Protein 9SA1 (pdb70)

Nearest PDB structures (foldseek):
  2yho-assembly3_E  TM=9.445E-01  e=7.934E-13  Homo sapiens
  2yho-assembly1_A  TM=9.712E-01  e=4.020E-12  Homo sapiens
  3eb5-assembly1_A-2  TM=9.457E-01  e=4.779E-08  Homo sapiens
  6hpr-assembly1_A  TM=9.440E-01  e=1.702E-07  Homo sapiens
  4ic3-assembly1_B  TM=9.409E-01  e=1.413E-06  Homo sapiens

Radius of gyration: 15.87 Å; Cα contacts (8 Å, |Δi|>4): 298; chains: 2; bounding box: 28×49×40 Å

Sequence (156 aa):
SQQTRVLQQEKLRKKLKKEEAMLCMVCCEEEINSSTTFCPCGHTVCCESSCAAQLQQSSCPVCRRSSRVEEHVQHHVVYLPTHTSLLNLTVISQQTRVLQEEKLRKKLKEAMLCMVCCEEEEINSTTFCPCGHTVCCESCAAQLQSSCPVCRRSSRVEHHVQHVYLPTHTSLLNLTVI

Solvent-accessible surface area: 8984 Å² total; per-residue (Å²): 93,115,89,31,146,64,5,78,62,30,4,103,105,0,46,92,32,1,42,1,98,84,52,84,106,103,44,4,40,1,0,2,2,91,26,0,32,1,22,0,6,94,86,20,1,72,151,54,156,50,1,40,78,57,191,44,169,22,96,85,56,17,73,2,118,6,23,1,111,37,122,39,11,108,54,95,61,212,107,133,92,12,157,54,3,58,89,43,0,132,102,0,57,107,26,0,33,0,96,82,50,69,144,78,35,4,28,0,0,0,13,74,31,0,30,0,22,0,2,72,75,19,0,81,150,55,158,44,1,45,71,54,195,43,188,28,136,108,39,13,56,0,111,11,30,2,87,103,11,23,112,73,2,103,118,55

Structure (mmCIF, N/CA/C/O backbone):
data_9SA1
#
_entry.id   9SA1
#
_cell.length_a   43.534
_cell.length_b   51.958
_cell.length_c   55.328
_cell.angle_alpha   90.000
_cell.angle_beta   90.000
_cell.angle_gamma   90.000
#
_symmetry.space_group_name_H-M   'P 21 21 21'
#
loop_
_entity.id
_entity.type
_entity.pdbx_description
1 polymer 'E3 ubiquitin-protein ligase MYLIP'
2 non-polymer 'ZINC ION'
3 water water
#
loop_
_atom_site.group_PDB
_atom_site.id
_atom_site.type_symbol
_atom_site.label_atom_id
_atom_site.label_alt_id
_atom_site.label_comp_id
_atom_site.label_asym_id
_atom_site.label_entity_id
_atom_site.label_seq_id
_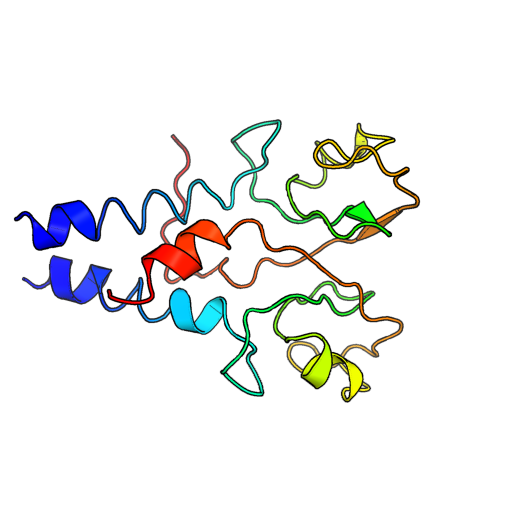atom_site.pdbx_PDB_ins_code
_atom_site.Cartn_x
_atom_site.Cartn_y
_atom_site.Cartn_z
_atom_site.occupancy
_atom_site.B_iso_or_equiv
_atom_site.auth_seq_id
_atom_site.auth_comp_id
_atom_site.auth_asym_id
_atom_site.auth_atom_id
_atom_site.pdbx_PDB_model_num
ATOM 1 N N . SER A 1 1 ? -11.501 -44.376 -14.158 1.000 39.978 368 SER A N 1
ATOM 2 C CA . SER A 1 1 ? -12.798 -44.394 -13.430 1.000 34.954 368 SER A CA 1
ATOM 3 C C . SER A 1 1 ? -13.175 -42.975 -13.051 1.000 31.917 368 SER A C 1
ATOM 4 O O . SER A 1 1 ? -12.317 -42.097 -13.014 1.000 29.988 368 SER A O 1
ATOM 7 N N . GLN A 1 2 ? -14.463 -42.782 -12.727 1.000 25.908 369 GLN A N 1
ATOM 8 C CA . GLN A 1 2 ? -14.960 -41.504 -12.285 1.000 23.824 369 GLN A CA 1
ATOM 9 C C . GLN A 1 2 ? -14.211 -41.121 -11.021 1.000 23.069 369 GLN A C 1
ATOM 10 O O . GLN A 1 2 ? -13.851 -39.974 -10.871 1.000 21.305 369 GLN A O 1
ATOM 16 N N . GLN A 1 3 ? -13.960 -42.102 -10.138 1.000 26.514 370 GLN A N 1
ATOM 17 C CA . GLN A 1 3 ? -13.352 -41.826 -8.846 1.000 25.077 370 GLN A CA 1
ATOM 18 C C . GLN A 1 3 ? -11.948 -41.282 -9.058 1.000 23.508 370 GLN A C 1
ATOM 19 O O . GLN A 1 3 ? -11.603 -40.272 -8.465 1.000 22.203 370 GLN A O 1
ATOM 25 N N . THR A 1 4 ? -11.176 -41.917 -9.944 1.000 21.382 371 THR A N 1
ATOM 26 C CA . THR A 1 4 ? -9.819 -41.487 -10.197 1.000 21.716 371 THR A CA 1
ATOM 27 C C . THR A 1 4 ? -9.843 -40.124 -10.869 1.000 17.728 371 THR A C 1
ATOM 28 O O . THR A 1 4 ? -9.038 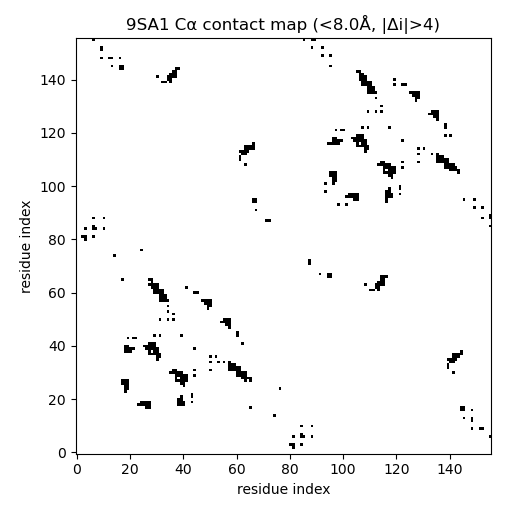-39.295 -10.516 1.000 19.142 371 THR A O 1
ATOM 32 N N . ARG A 1 5 ? -10.752 -39.899 -11.833 1.000 16.715 372 ARG A N 1
ATOM 33 C CA . ARG A 1 5 ? -10.791 -38.615 -12.530 1.000 14.183 372 ARG A CA 1
ATOM 34 C C . ARG A 1 5 ? -11.040 -37.483 -11.568 1.000 14.881 372 ARG A C 1
ATOM 35 O O . ARG A 1 5 ? -10.388 -36.447 -11.678 1.000 14.781 372 ARG A O 1
ATOM 43 N N . VAL A 1 6 ? -12.041 -37.641 -10.699 1.000 14.641 373 VAL A N 1
ATOM 44 C CA . VAL A 1 6 ? -12.395 -36.591 -9.767 1.000 14.939 373 VAL A CA 1
ATOM 45 C C . VAL A 1 6 ? -11.242 -36.320 -8.793 1.000 15.676 373 VAL A C 1
ATOM 46 O O . VAL A 1 6 ? -10.911 -35.169 -8.537 1.000 15.705 373 VAL A O 1
ATOM 50 N N . LEU A 1 7 ? -10.633 -37.387 -8.254 1.000 15.762 374 LEU A N 1
ATOM 51 C CA . LEU A 1 7 ? -9.475 -37.219 -7.373 1.000 16.944 374 LEU A CA 1
ATOM 52 C C . LEU A 1 7 ? -8.302 -36.534 -8.093 1.000 16.455 374 LEU A C 1
ATOM 53 O O . LEU A 1 7 ? -7.656 -35.640 -7.539 1.000 16.460 374 LEU A O 1
ATOM 58 N N . GLN A 1 8 ? -8.046 -36.923 -9.342 1.000 16.099 375 GLN A N 1
ATOM 59 C CA A GLN A 1 8 ? -6.959 -36.339 -10.115 0.450 17.826 375 GLN A CA 1
ATOM 60 C CA B GLN A 1 8 ? -6.967 -36.329 -10.100 0.550 17.252 375 GLN A CA 1
ATOM 61 C C . GLN A 1 8 ? -7.227 -34.843 -10.323 1.000 16.528 375 GLN A C 1
ATOM 62 O O . GLN A 1 8 ? -6.322 -34.030 -10.215 1.000 17.552 375 GLN A O 1
ATOM 73 N N . GLU A 1 9 ? -8.496 -34.486 -10.591 1.000 15.147 376 GLU A N 1
ATOM 74 C CA . GLU A 1 9 ? -8.880 -33.095 -10.749 1.000 16.736 376 GLU A CA 1
ATOM 75 C C . GLU A 1 9 ? -8.677 -32.319 -9.470 1.000 15.841 376 GLU A C 1
ATOM 76 O O . GLU A 1 9 ? -8.215 -31.196 -9.514 1.000 16.399 376 GLU A O 1
ATOM 82 N N . LYS A 1 10 ? -9.065 -32.884 -8.329 1.000 15.049 377 LYS A N 1
ATOM 83 C CA . LYS A 1 10 ? -8.899 -32.163 -7.069 1.000 15.683 377 LYS A CA 1
ATOM 84 C C . LYS A 1 10 ? -7.415 -31.890 -6.842 1.000 15.278 377 LYS A C 1
ATOM 85 O O . LYS A 1 10 ? -7.038 -30.800 -6.419 1.000 15.647 377 LYS A O 1
ATOM 91 N N . LEU A 1 11 ? -6.555 -32.881 -7.123 1.000 15.349 378 LEU A N 1
ATOM 92 C CA . LEU A 1 11 ? -5.116 -32.706 -6.888 1.000 16.262 378 LEU A CA 1
ATOM 93 C C . LEU A 1 11 ? -4.562 -31.644 -7.864 1.000 15.833 378 LEU A C 1
ATOM 94 O O . LEU A 1 11 ? -3.777 -30.765 -7.476 1.000 16.757 378 LEU A O 1
ATOM 99 N N . ARG A 1 12 ? -4.982 -31.725 -9.146 1.000 16.131 379 ARG A N 1
ATOM 100 C CA . ARG A 1 12 ? -4.559 -30.751 -10.146 1.000 17.871 379 ARG A CA 1
ATOM 101 C C . ARG A 1 12 ? -4.910 -29.328 -9.705 1.000 16.623 379 ARG A C 1
ATOM 102 O O . ARG A 1 12 ? -4.119 -28.399 -9.840 1.000 18.673 379 ARG A O 1
ATOM 110 N N . LYS A 1 13 ? -6.131 -29.150 -9.198 1.000 15.554 380 LYS A N 1
ATOM 111 C CA A LYS A 1 13 ? -6.613 -27.833 -8.830 0.590 16.212 380 LYS A CA 1
ATOM 112 C CA B LYS A 1 13 ? -6.602 -27.829 -8.833 0.410 16.210 380 LYS A CA 1
ATOM 113 C C . LYS A 1 13 ? -5.849 -27.314 -7.609 1.000 14.468 380 LYS A C 1
ATOM 114 O O . LYS A 1 13 ? -5.561 -26.122 -7.536 1.000 15.068 380 LYS A O 1
ATOM 125 N N . LEU A 1 14 ? -5.524 -28.210 -6.666 1.000 13.681 381 LEU A N 1
ATOM 126 C CA . LEU A 1 14 ? -4.770 -27.789 -5.491 1.000 13.220 381 LEU A CA 1
ATOM 127 C C . LEU A 1 14 ? -3.381 -27.289 -5.913 1.000 13.846 381 LEU A C 1
ATOM 128 O O . LEU A 1 14 ? -2.916 -26.241 -5.468 1.000 13.191 381 LEU A O 1
ATOM 133 N N . LYS A 1 15 ? -2.722 -28.050 -6.767 1.000 14.620 382 LYS A N 1
ATOM 134 C CA A LYS A 1 15 ? -1.405 -27.689 -7.259 0.550 14.762 382 LYS A CA 1
ATOM 135 C CA B LYS A 1 15 ? -1.407 -27.697 -7.274 0.450 15.170 382 LYS A CA 1
ATOM 136 C C . LYS A 1 15 ? -1.452 -26.342 -7.992 1.000 14.649 382 LYS A C 1
ATOM 137 O O . LYS A 1 15 ? -0.611 -25.491 -7.772 1.000 15.481 382 LYS A O 1
ATOM 148 N N . GLU A 1 16 ? -2.479 -26.122 -8.828 1.000 14.344 383 GLU A N 1
ATOM 149 C CA A GLU A 1 16 ? -2.595 -24.866 -9.563 0.550 15.418 383 GLU A CA 1
ATOM 150 C CA B GLU A 1 16 ? -2.611 -24.873 -9.568 0.450 15.226 383 GLU A CA 1
ATOM 151 C C . GLU A 1 16 ? -2.809 -23.703 -8.605 1.000 14.383 383 GLU A C 1
ATOM 152 O O . GLU A 1 16 ? -2.311 -22.621 -8.859 1.000 15.202 383 GLU A O 1
ATOM 163 N N . ALA A 1 17 ? -3.573 -23.931 -7.527 1.000 13.067 384 ALA A N 1
ATOM 164 C CA . ALA A 1 17 ? -3.859 -22.899 -6.543 1.000 13.265 384 ALA A CA 1
ATOM 165 C C . ALA A 1 17 ? -2.612 -22.463 -5.767 1.000 12.441 384 ALA A C 1
ATOM 166 O O . ALA A 1 17 ? -2.595 -21.361 -5.211 1.000 13.736 384 ALA A O 1
ATOM 168 N N . MET A 1 18 ? -1.547 -23.274 -5.813 1.000 12.451 385 MET A N 1
ATOM 169 C CA . MET A 1 18 ? -0.290 -22.946 -5.164 1.000 12.444 385 MET A CA 1
ATOM 170 C C . MET A 1 18 ? 0.613 -22.089 -6.053 1.000 13.041 385 MET A C 1
ATOM 171 O O . MET A 1 18 ? 1.646 -21.640 -5.576 1.000 12.878 385 MET A O 1
ATOM 176 N N . LEU A 1 19 ? 0.212 -21.825 -7.305 1.000 12.936 386 LEU A N 1
ATOM 177 C CA . LEU A 1 19 ? 1.011 -21.031 -8.213 1.000 12.683 386 LEU A CA 1
ATOM 178 C C . LEU A 1 19 ? 0.656 -19.547 -8.172 1.000 12.475 386 LEU A C 1
ATOM 179 O O . LEU A 1 19 ? -0.506 -19.164 -8.053 1.000 13.302 386 LEU A O 1
ATOM 184 N N . CYS A 1 20 ? 1.717 -18.730 -8.324 1.000 11.936 387 CYS A N 1
ATOM 185 C CA . CYS A 1 20 ? 1.597 -17.281 -8.339 1.000 12.130 387 CYS A CA 1
ATOM 186 C C . CYS A 1 20 ? 0.472 -16.845 -9.277 1.000 12.451 387 CYS A C 1
ATOM 187 O O . CYS A 1 20 ? 0.425 -17.254 -10.435 1.000 13.075 387 CYS A O 1
ATOM 190 N N . MET A 1 21 ? -0.354 -15.921 -8.820 1.000 12.878 388 MET A N 1
ATOM 191 C CA . MET A 1 21 ? -1.474 -15.436 -9.626 1.000 13.167 388 MET A CA 1
ATOM 192 C C . MET A 1 21 ? -1.028 -14.508 -10.747 1.000 14.765 388 MET A C 1
ATOM 193 O O . MET A 1 21 ? -1.812 -14.277 -11.678 1.000 17.355 388 MET A O 1
ATOM 198 N N . VAL A 1 22 ? 0.222 -14.048 -10.714 1.000 13.649 389 VAL A N 1
ATOM 199 C CA . VAL A 1 22 ? 0.712 -13.167 -11.763 1.000 14.712 389 VAL A CA 1
ATOM 200 C C . VAL A 1 22 ? 1.455 -13.988 -12.831 1.000 16.431 389 VAL A C 1
ATOM 201 O O . VAL A 1 22 ? 1.080 -13.991 -14.019 1.000 18.221 389 VAL A O 1
ATOM 205 N N . CYS A 1 23 ? 2.551 -14.663 -12.452 1.000 15.078 390 CYS A N 1
ATOM 206 C CA . CYS A 1 23 ? 3.339 -15.369 -13.443 1.000 15.597 390 CYS A CA 1
ATOM 207 C C . CYS A 1 23 ? 2.820 -16.756 -13.743 1.000 15.857 390 CYS A C 1
ATOM 208 O O . CYS A 1 23 ? 3.220 -17.323 -14.761 1.000 18.181 390 CYS A O 1
ATOM 211 N N . CYS A 1 24 ? 1.972 -17.330 -12.869 1.000 15.989 391 CYS A N 1
ATOM 212 C CA . CYS A 1 24 ? 1.373 -18.635 -13.117 1.000 17.523 391 CYS A CA 1
ATOM 213 C C . CYS A 1 24 ? 2.432 -19.728 -13.280 1.000 17.565 391 CYS A C 1
ATOM 214 O O . CYS A 1 24 ? 2.152 -20.771 -13.902 1.000 20.458 391 CYS A O 1
ATOM 217 N N . GLU A 1 25 ? 3.635 -19.520 -12.705 1.000 17.671 392 GLU A N 1
ATOM 218 C CA . GLU A 1 25 ? 4.748 -20.406 -12.933 1.000 18.715 392 GLU A CA 1
ATOM 219 C C . GLU A 1 25 ? 5.454 -20.792 -11.647 1.000 17.363 392 GLU A C 1
ATOM 220 O O . GLU A 1 25 ? 5.669 -21.955 -11.378 1.000 22.405 392 GLU A O 1
ATOM 226 N N . GLU A 1 26 ? 5.780 -19.804 -10.825 1.000 14.410 393 GLU A N 1
ATOM 227 C CA . GLU A 1 26 ? 6.493 -20.038 -9.573 1.000 14.718 393 GLU A CA 1
ATOM 228 C C . GLU A 1 26 ? 5.492 -20.250 -8.441 1.000 12.907 393 GLU A C 1
ATOM 229 O O . GLU A 1 26 ? 4.388 -19.716 -8.477 1.000 13.946 393 GLU A O 1
ATOM 235 N N . GLU A 1 27 ? 5.881 -21.058 -7.459 1.000 13.031 394 GLU A N 1
ATOM 236 C CA . GLU A 1 27 ? 5.056 -21.289 -6.297 1.000 11.959 394 GLU A CA 1
ATOM 237 C C . GLU A 1 27 ? 4.908 -19.986 -5.505 1.000 11.496 394 GLU A C 1
ATOM 238 O O . GLU A 1 27 ? 5.868 -19.267 -5.265 1.000 12.323 394 GLU A O 1
ATOM 244 N N . ILE A 1 28 ? 3.717 -19.787 -4.944 1.000 11.014 395 ILE A N 1
ATOM 245 C CA . ILE A 1 28 ? 3.482 -18.726 -3.981 1.000 9.891 395 ILE A CA 1
ATOM 246 C C . ILE A 1 28 ? 4.367 -18.933 -2.773 1.000 10.080 395 ILE A C 1
ATOM 247 O O . ILE A 1 28 ? 4.384 -20.014 -2.210 1.000 10.841 395 ILE A O 1
ATOM 252 N N . ASN A 1 29 ? 5.074 -17.865 -2.353 1.000 9.749 396 ASN A N 1
ATOM 253 C CA . ASN A 1 29 ? 5.961 -17.948 -1.203 1.000 8.893 396 ASN A CA 1
ATOM 254 C C . ASN A 1 29 ? 6.091 -16.608 -0.516 1.000 8.854 396 ASN A C 1
ATOM 255 O O . ASN A 1 29 ? 7.089 -16.370 0.160 1.000 9.570 396 ASN A O 1
ATOM 260 N N . SER A 1 30 ? 5.081 -15.760 -0.625 1.000 8.846 397 SER A N 1
ATOM 261 C CA A SER A 1 30 ? 5.141 -14.383 -0.143 0.770 8.998 397 SER A CA 1
ATOM 262 C CA B SER A 1 30 ? 5.148 -14.454 -0.022 0.230 9.151 397 SER A CA 1
ATOM 263 C C . SER A 1 30 ? 3.750 -13.994 0.345 1.000 8.591 397 SER A C 1
ATOM 264 O O . SER A 1 30 ? 2.774 -14.299 -0.342 1.000 9.806 397 SER A O 1
ATOM 269 N N . THR A 1 31 ? 3.703 -13.251 1.442 1.000 8.509 398 THR A N 1
ATOM 270 C CA A THR A 1 31 ? 2.484 -12.677 1.987 0.560 9.012 398 THR A CA 1
ATOM 271 C CA B THR A 1 31 ? 2.448 -12.665 1.896 0.440 9.112 398 THR A CA 1
ATOM 272 C C . THR A 1 31 ? 2.626 -11.152 1.961 1.000 9.156 398 THR A C 1
ATOM 273 O O . THR A 1 31 ? 3.647 -10.630 2.421 1.000 9.804 398 THR A O 1
ATOM 280 N N . PHE A 1 32 ? 1.603 -10.448 1.475 1.000 8.614 399 PHE A N 1
ATOM 281 C CA . PHE A 1 32 ? 1.556 -9.013 1.575 1.000 8.796 399 PHE A CA 1
ATOM 282 C C . PHE A 1 32 ? 1.148 -8.640 2.984 1.000 9.004 399 PHE A C 1
ATOM 283 O O . PHE A 1 32 ? 0.143 -9.147 3.480 1.000 9.972 399 PHE A O 1
ATOM 291 N N . CYS A 1 33 ? 1.907 -7.729 3.592 1.000 9.562 400 CYS A N 1
ATOM 292 C CA . CYS A 1 33 ? 1.626 -7.282 4.924 1.000 9.693 400 CYS A CA 1
ATOM 293 C C . CYS A 1 33 ? 1.295 -5.802 4.925 1.000 10.046 400 CYS A C 1
ATOM 294 O O . CYS A 1 33 ? 1.994 -5.028 4.267 1.000 10.746 400 CYS A O 1
ATOM 297 N N . PRO A 1 34 ? 0.229 -5.327 5.600 1.000 10.285 401 PRO A N 1
ATO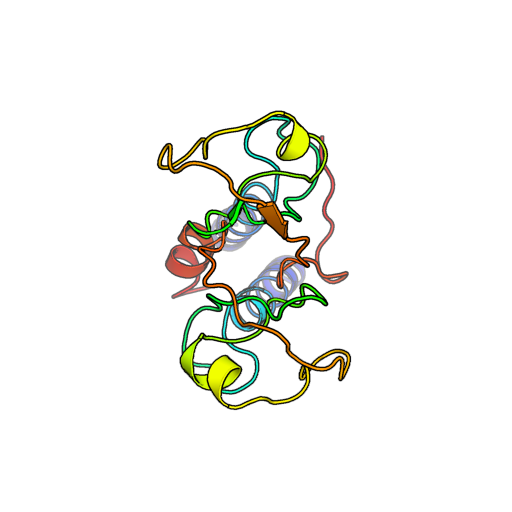M 298 C CA . PRO A 1 34 ? -0.490 -6.073 6.640 1.000 10.696 401 PRO A CA 1
ATOM 299 C C . PRO A 1 34 ? -1.644 -6.978 6.203 1.000 10.085 401 PRO A C 1
ATOM 300 O O . PRO A 1 34 ? -2.188 -7.689 7.053 1.000 10.878 401 PRO A O 1
ATOM 304 N N . CYS A 1 35 ? -2.122 -6.890 4.957 1.000 10.046 402 CYS A N 1
ATOM 305 C CA . CYS A 1 35 ? -3.429 -7.457 4.622 1.000 9.496 402 CYS A CA 1
ATOM 306 C C . CYS A 1 35 ? -3.491 -8.981 4.704 1.000 9.683 402 CYS A C 1
ATOM 307 O O . CYS A 1 35 ? -4.566 -9.509 5.013 1.000 11.014 402 CYS A O 1
ATOM 310 N N . GLY A 1 36 ? -2.383 -9.678 4.446 1.000 9.080 403 GLY A N 1
ATOM 311 C CA . GLY A 1 36 ? -2.336 -11.112 4.601 1.000 8.885 403 GLY A CA 1
ATOM 312 C C . GLY A 1 36 ? -2.636 -11.915 3.339 1.000 8.448 403 GLY A C 1
ATOM 313 O O . GLY A 1 36 ? -2.607 -13.131 3.395 1.000 8.633 403 GLY A O 1
ATOM 314 N N . HIS A 1 37 ? -2.924 -11.265 2.220 1.000 8.764 404 HIS A N 1
ATOM 315 C CA . HIS A 1 37 ? -3.153 -12.037 1.010 1.000 8.209 404 HIS A CA 1
ATOM 316 C C . HIS A 1 37 ? -1.832 -12.633 0.539 1.000 8.743 404 HIS A C 1
ATOM 317 O O 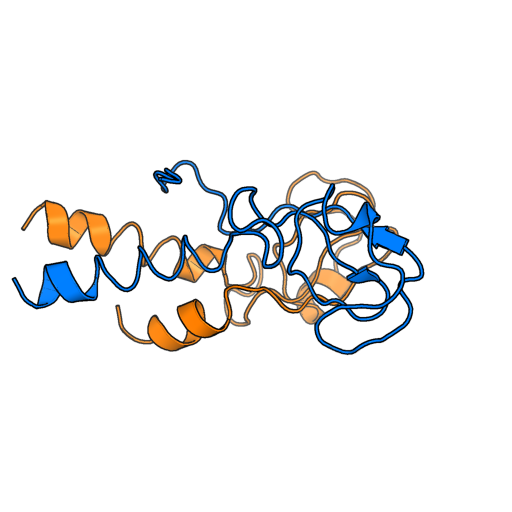. HIS A 1 37 ? -0.761 -12.026 0.604 1.000 9.162 404 HIS A O 1
ATOM 324 N N . THR A 1 38 ? -1.933 -13.891 0.129 1.000 8.362 405 THR A N 1
ATOM 325 C CA . THR A 1 38 ? -0.791 -14.784 -0.075 1.000 9.025 405 THR A CA 1
ATOM 326 C C . THR A 1 38 ? -0.971 -15.434 -1.435 1.000 9.159 405 THR A C 1
ATOM 327 O O . THR A 1 38 ? -1.476 -16.543 -1.550 1.000 9.654 405 THR A O 1
ATOM 331 N N . VAL A 1 39 ? -0.601 -14.686 -2.492 1.000 8.914 406 VAL A N 1
ATOM 332 C CA . VAL A 1 39 ? -1.031 -14.971 -3.843 1.000 9.799 406 VAL A CA 1
ATOM 333 C C . VAL A 1 39 ? 0.093 -14.858 -4.879 1.000 9.625 406 VAL A C 1
ATOM 334 O O . VAL A 1 39 ? -0.151 -15.190 -6.043 1.000 10.293 406 VAL A O 1
ATOM 338 N N . CYS A 1 40 ? 1.308 -14.453 -4.465 1.000 9.459 407 CYS A N 1
ATOM 339 C CA . CYS A 1 40 ? 2.413 -14.203 -5.368 1.000 9.256 407 CYS A CA 1
ATOM 340 C C . CYS A 1 40 ? 3.663 -14.948 -4.921 1.000 9.159 407 CYS A C 1
ATOM 341 O O . CYS A 1 40 ? 3.935 -15.189 -3.755 1.000 9.583 407 CYS A O 1
ATOM 344 N N . CYS A 1 41 ? 4.511 -15.238 -5.919 1.000 9.348 408 CYS A N 1
ATOM 345 C CA . CYS A 1 41 ? 5.914 -15.519 -5.701 1.000 10.328 408 CYS A CA 1
ATOM 346 C C . CYS A 1 41 ? 6.629 -14.232 -5.335 1.000 9.685 408 CYS A C 1
ATOM 347 O O . CYS A 1 41 ? 6.145 -13.119 -5.535 1.000 9.235 408 CYS A O 1
ATOM 350 N N . GLU A 1 42 ? 7.872 -14.382 -4.841 1.000 10.133 409 GLU A N 1
ATOM 351 C CA . GLU A 1 42 ? 8.606 -13.231 -4.333 1.000 10.199 409 GLU A CA 1
ATOM 352 C C . GLU A 1 42 ? 8.878 -12.197 -5.429 1.000 9.106 409 GLU A C 1
ATOM 353 O O . GLU A 1 42 ? 8.817 -11.000 -5.199 1.000 9.825 409 GLU A O 1
ATOM 359 N N . SER A 1 43 ? 9.260 -12.656 -6.626 1.000 10.422 410 SER A N 1
ATOM 360 C CA A SER A 1 43 ? 9.577 -11.754 -7.729 0.790 11.225 410 SER A CA 1
ATOM 361 C CA B SER A 1 43 ? 9.579 -11.777 -7.743 0.210 10.988 410 SER A CA 1
ATOM 362 C C . SER A 1 43 ? 8.369 -10.956 -8.180 1.000 10.643 410 SER A C 1
ATOM 363 O O . SER A 1 43 ? 8.466 -9.761 -8.434 1.000 11.330 410 SER A O 1
ATOM 368 N N . CYS A 1 44 ? 7.197 -11.587 -8.276 1.000 10.420 411 CYS A N 1
ATOM 369 C CA . CYS A 1 44 ? 5.997 -10.860 -8.645 1.000 10.849 411 CYS A CA 1
ATOM 370 C C . CYS A 1 44 ? 5.530 -9.950 -7.515 1.000 10.285 411 CYS A C 1
ATOM 371 O O . CYS A 1 44 ? 5.103 -8.827 -7.767 1.000 11.025 411 CYS A O 1
ATOM 374 N N . ALA A 1 45 ? 5.676 -10.403 -6.258 1.000 9.964 412 ALA A N 1
ATOM 375 C CA . ALA A 1 45 ? 5.275 -9.597 -5.111 1.000 9.978 412 ALA A CA 1
ATOM 376 C C . ALA A 1 45 ? 6.088 -8.320 -5.070 1.000 9.885 412 ALA A C 1
ATOM 377 O O . ALA A 1 45 ? 5.613 -7.263 -4.657 1.000 10.614 412 ALA A O 1
ATOM 379 N N . ALA A 1 46 ? 7.368 -8.399 -5.518 1.000 10.899 413 ALA A N 1
ATOM 380 C CA . ALA A 1 46 ? 8.275 -7.259 -5.447 1.000 11.862 413 ALA A CA 1
ATOM 381 C C . ALA A 1 46 ? 7.820 -6.106 -6.334 1.000 11.401 413 ALA A C 1
ATOM 382 O O . ALA A 1 46 ? 8.223 -4.976 -6.109 1.000 13.099 413 ALA A O 1
ATOM 384 N N . GLN A 1 47 ? 7.008 -6.388 -7.341 1.000 12.109 414 GLN A N 1
ATOM 385 C CA . GLN A 1 47 ? 6.604 -5.354 -8.293 1.000 13.533 414 GLN A CA 1
ATOM 386 C C . GLN A 1 47 ? 5.295 -4.678 -7.915 1.000 14.828 414 GLN A C 1
ATOM 387 O O . GLN A 1 47 ? 4.835 -3.837 -8.667 1.000 18.507 414 GLN A O 1
ATOM 393 N N . LEU A 1 48 ? 4.681 -5.046 -6.778 1.000 13.823 415 LEU A N 1
ATOM 394 C CA . LEU A 1 48 ? 3.395 -4.509 -6.358 1.000 13.844 415 LEU A CA 1
ATOM 395 C C . LEU A 1 48 ? 3.522 -3.631 -5.127 1.000 13.617 415 LEU A C 1
ATOM 396 O O . LEU A 1 48 ? 4.085 -4.042 -4.088 1.000 17.005 415 LEU A O 1
ATOM 401 N N . GLN A 1 49 ? 2.960 -2.422 -5.227 1.000 13.541 416 GLN A N 1
ATOM 402 C CA A GLN A 1 49 ? 2.901 -1.512 -4.090 0.550 13.631 416 GLN A CA 1
ATOM 403 C CA B GLN A 1 49 ? 2.905 -1.511 -4.089 0.450 13.712 416 GLN A CA 1
ATOM 404 C C . GLN A 1 49 ? 1.558 -1.613 -3.362 1.000 12.575 416 GLN A C 1
ATOM 405 O O . GLN A 1 49 ? 1.409 -1.108 -2.267 1.000 13.707 416 GLN A O 1
ATOM 416 N N . SER A 1 50 ? 0.547 -2.193 -4.028 1.000 12.251 417 SER A N 1
ATOM 417 C CA A SER A 1 50 ? -0.777 -2.419 -3.458 0.700 13.023 417 SER A CA 1
ATOM 418 C CA B SER A 1 50 ? -0.736 -2.448 -3.397 0.300 12.880 417 SER A CA 1
ATOM 419 C C . SER A 1 50 ? -1.128 -3.884 -3.710 1.000 11.817 417 SER A C 1
ATOM 420 O O . SER A 1 50 ? -0.745 -4.453 -4.718 1.000 12.501 417 SER A O 1
ATOM 425 N N . CYS A 1 51 ? -1.899 -4.478 -2.801 1.000 10.883 418 CYS A N 1
ATOM 426 C CA . CYS A 1 51 ? -2.263 -5.865 -2.958 1.000 10.522 418 CYS A CA 1
ATOM 427 C C . CYS A 1 51 ? -3.172 -6.058 -4.178 1.000 11.014 418 CYS A C 1
ATOM 428 O O . CYS A 1 51 ? -4.144 -5.330 -4.361 1.000 11.759 418 CYS A O 1
ATOM 431 N N . PRO A 1 52 ? -2.925 -7.071 -5.023 1.000 11.359 419 PRO A N 1
ATOM 432 C CA . PRO A 1 52 ? -3.769 -7.304 -6.183 1.000 12.009 419 PRO A CA 1
ATOM 433 C C . PRO A 1 52 ? -5.165 -7.851 -5.866 1.000 12.507 419 PRO A C 1
ATOM 434 O O . PRO A 1 52 ? -6.063 -7.844 -6.739 1.000 14.028 419 PRO A O 1
ATOM 438 N N . VAL A 1 53 ? -5.356 -8.339 -4.643 1.000 11.883 420 VAL A N 1
ATOM 439 C CA . VAL A 1 53 ? -6.658 -8.862 -4.234 1.000 12.044 420 VAL A CA 1
ATOM 440 C C . VAL A 1 53 ? -7.513 -7.768 -3.624 1.000 11.915 420 VAL A C 1
ATOM 441 O O . VAL A 1 53 ? -8.712 -7.698 -3.912 1.000 14.628 420 VAL A O 1
ATOM 445 N N . CYS A 1 54 ? -6.950 -6.957 -2.725 1.000 11.486 421 CYS A N 1
ATOM 446 C CA . CYS A 1 54 ? -7.745 -6.037 -1.920 1.000 11.833 421 CYS A CA 1
ATOM 447 C C . CYS A 1 54 ? -7.310 -4.584 -2.057 1.000 11.962 421 CYS A C 1
ATOM 448 O O . CYS A 1 54 ? -7.935 -3.699 -1.466 1.000 13.370 421 CYS A O 1
ATOM 451 N N . ARG A 1 55 ? -6.192 -4.335 -2.734 1.000 12.094 422 ARG A N 1
ATOM 452 C CA A ARG A 1 55 ? -5.667 -2.998 -2.998 0.720 13.365 422 ARG A CA 1
ATOM 453 C CA B ARG A 1 55 ? -5.677 -2.992 -3.00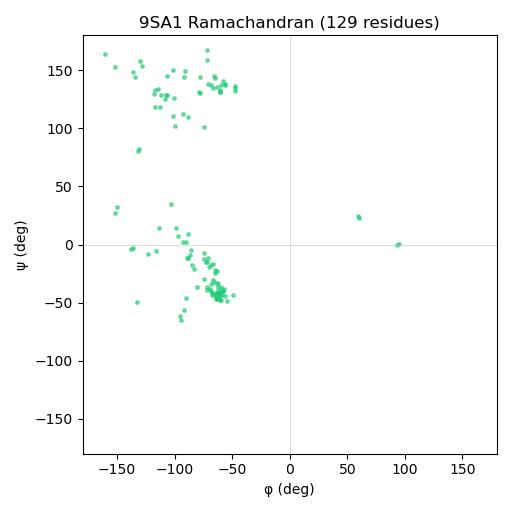3 0.280 13.554 422 ARG A CA 1
ATOM 454 C C . ARG A 1 55 ? -5.191 -2.271 -1.733 1.000 13.683 422 ARG A C 1
ATOM 455 O O . ARG A 1 55 ? -4.848 -1.087 -1.799 1.000 16.005 422 ARG A O 1
ATOM 470 N N . SER A 1 56 ? -5.054 -2.979 -0.597 1.000 12.878 423 SER A N 1
ATOM 471 C CA A SER A 1 56 ? -4.375 -2.415 0.557 0.620 13.431 423 SER A CA 1
ATOM 472 C CA B SER A 1 56 ? -4.359 -2.446 0.571 0.380 13.357 423 SER A CA 1
ATOM 473 C C . SER A 1 56 ? -2.926 -2.084 0.185 1.000 12.678 423 SER A C 1
ATOM 474 O O . SER A 1 56 ? -2.285 -2.829 -0.540 1.000 12.323 423 SER A O 1
ATOM 479 N N . ARG A 1 57 ? -2.408 -0.984 0.744 1.000 13.352 424 ARG A N 1
ATOM 480 C CA . ARG A 1 57 ? -0.993 -0.684 0.626 1.000 13.204 424 ARG A CA 1
ATOM 481 C C . ARG A 1 57 ? -0.169 -1.859 1.173 1.000 12.559 424 ARG A C 1
ATOM 482 O O . ARG A 1 57 ? -0.488 -2.434 2.203 1.000 13.586 424 ARG A O 1
ATOM 490 N N . VAL A 1 58 ? 0.886 -2.193 0.444 1.000 11.270 425 VAL A N 1
ATOM 491 C CA . VAL A 1 58 ? 1.864 -3.168 0.928 1.000 11.325 425 VAL A CA 1
ATOM 492 C C . VAL A 1 58 ? 2.934 -2.458 1.734 1.000 11.051 425 VAL A C 1
ATOM 493 O O . VAL A 1 58 ? 3.688 -1.667 1.170 1.000 11.380 425 VAL A O 1
ATOM 497 N N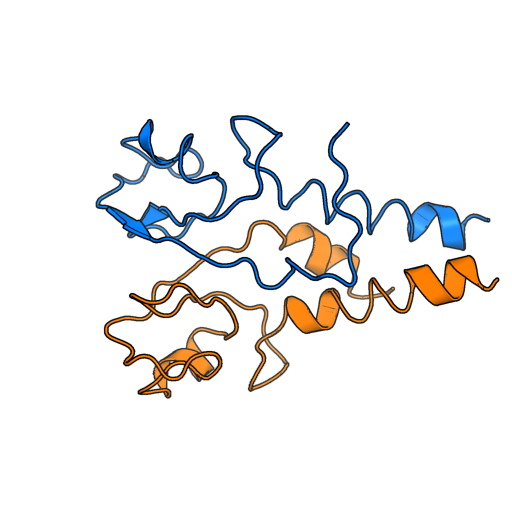 . GLU A 1 59 ? 2.948 -2.673 3.042 1.000 10.809 426 GLU A N 1
ATOM 498 C CA A GLU A 1 59 ? 3.992 -2.101 3.864 0.740 11.212 426 GLU A CA 1
ATOM 499 C CA B GLU A 1 59 ? 4.002 -2.097 3.872 0.260 11.133 426 GLU A CA 1
ATOM 500 C C . GLU A 1 59 ? 5.277 -2.932 3.764 1.000 10.822 426 GLU A C 1
ATOM 501 O O . GLU A 1 59 ? 6.374 -2.388 3.734 1.000 11.251 426 GLU A O 1
ATOM 512 N N . HIS A 1 60 ? 5.145 -4.275 3.737 1.000 9.964 427 HIS A N 1
ATOM 513 C CA . HIS A 1 60 ? 6.273 -5.146 3.483 1.000 9.693 427 HIS A CA 1
ATOM 514 C C . HIS A 1 60 ? 5.792 -6.508 3.034 1.000 9.549 427 HIS A C 1
ATOM 515 O O . HIS A 1 60 ? 4.620 -6.819 3.156 1.000 10.351 427 HIS A O 1
ATOM 522 N N . VAL A 1 61 ? 6.709 -7.278 2.469 1.000 9.525 428 VAL A N 1
ATOM 523 C CA . VAL A 1 61 ? 6.453 -8.616 2.023 1.000 9.393 428 VAL A CA 1
ATOM 524 C C . VAL A 1 61 ? 7.140 -9.600 2.963 1.000 10.883 428 VAL A C 1
ATOM 525 O O . VAL A 1 61 ? 8.324 -9.441 3.279 1.000 12.130 428 VAL A O 1
ATOM 529 N N . GLN A 1 62 ? 6.389 -10.585 3.459 1.000 10.051 429 GLN A N 1
ATOM 530 C CA . GLN A 1 62 ? 6.927 -11.615 4.341 1.000 10.030 429 GLN A CA 1
ATOM 531 C C . GLN A 1 62 ? 7.033 -12.927 3.562 1.000 9.435 429 GLN A C 1
ATOM 532 O O . GLN A 1 62 ? 6.079 -13.363 2.919 1.000 9.317 429 GLN A O 1
ATOM 538 N N . HIS A 1 63 ? 8.225 -13.537 3.612 1.000 10.525 430 HIS A N 1
ATOM 539 C CA A HIS A 1 63 ? 8.413 -14.814 2.960 0.630 10.720 430 HIS A CA 1
ATOM 540 C CA B HIS A 1 63 ? 8.435 -14.841 2.985 0.370 10.864 430 HIS A CA 1
ATOM 541 C C . HIS A 1 63 ? 7.642 -15.885 3.746 1.000 11.067 430 HIS A C 1
ATOM 542 O O . HIS A 1 63 ? 7.635 -15.870 4.971 1.000 13.823 430 HIS A O 1
ATOM 555 N N A VAL A 1 64 ? 7.036 -16.824 3.022 0.670 10.470 431 VAL A N 1
ATOM 556 N N B VAL A 1 64 ? 6.905 -16.757 2.990 0.330 10.146 431 VAL A N 1
ATOM 557 C CA A VAL A 1 64 ? 6.377 -17.925 3.667 0.670 11.357 431 VAL A CA 1
ATOM 558 C CA B VAL A 1 64 ? 6.018 -17.840 3.462 0.330 10.270 431 VAL A CA 1
ATOM 559 C C A VAL A 1 64 ? 6.576 -19.205 2.913 0.670 11.051 431 VAL A C 1
ATOM 560 C C B VAL A 1 64 ? 6.544 -19.176 2.896 0.330 10.275 431 VAL A C 1
ATOM 561 O O A VAL A 1 64 ? 6.747 -19.248 1.688 0.670 13.112 431 VAL A O 1
ATOM 562 O O B VAL A 1 64 ? 7.063 -19.217 1.777 0.330 10.722 431 VAL A O 1
ATOM 569 N N . TYR A 1 65 ? 6.487 -20.252 3.687 1.000 10.880 432 TYR A N 1
ATOM 570 C CA . TYR A 1 65 ? 6.522 -21.617 3.213 1.000 11.367 432 TYR A CA 1
ATOM 571 C C . TYR A 1 65 ? 5.097 -22.155 3.191 1.000 11.020 432 TYR A C 1
ATOM 572 O O . TYR A 1 65 ? 4.513 -22.396 4.260 1.000 12.473 432 TYR A O 1
ATOM 581 N N . LEU A 1 66 ? 4.486 -22.341 1.996 1.000 11.333 433 LEU A N 1
ATOM 582 C CA . LEU A 1 66 ? 3.130 -22.898 1.984 1.000 12.373 433 LEU A CA 1
ATOM 583 C C . LEU A 1 66 ? 3.140 -24.274 2.634 1.000 12.262 433 LEU A C 1
ATOM 584 O O . LEU A 1 66 ? 4.008 -25.118 2.325 1.000 13.515 433 LEU A O 1
ATOM 589 N N . PRO A 1 67 ? 2.152 -24.591 3.476 1.000 12.333 434 PRO A N 1
ATOM 590 C CA . PRO A 1 67 ? 2.173 -25.869 4.158 1.000 13.115 434 PRO A CA 1
ATOM 591 C C . PRO A 1 67 ? 1.953 -27.067 3.248 1.000 13.554 434 PRO A C 1
ATOM 592 O O . PRO A 1 67 ? 2.229 -28.194 3.668 1.000 15.741 434 PRO A O 1
ATOM 596 N N . THR A 1 68 ? 1.414 -26.832 2.038 1.000 13.657 435 THR A N 1
ATOM 597 C CA . THR A 1 68 ? 1.145 -27.894 1.081 1.000 14.857 435 THR A CA 1
ATOM 598 C C . THR A 1 68 ? 2.333 -28.151 0.148 1.000 17.260 435 THR A C 1
ATOM 599 O O . THR A 1 68 ? 2.217 -28.972 -0.767 1.000 18.631 435 THR A O 1
ATOM 603 N N . HIS A 1 69 ? 3.454 -27.440 0.343 1.000 17.515 436 HIS A N 1
ATOM 604 C CA . HIS A 1 69 ? 4.676 -27.767 -0.359 1.000 20.502 436 HIS A CA 1
ATOM 605 C C . HIS A 1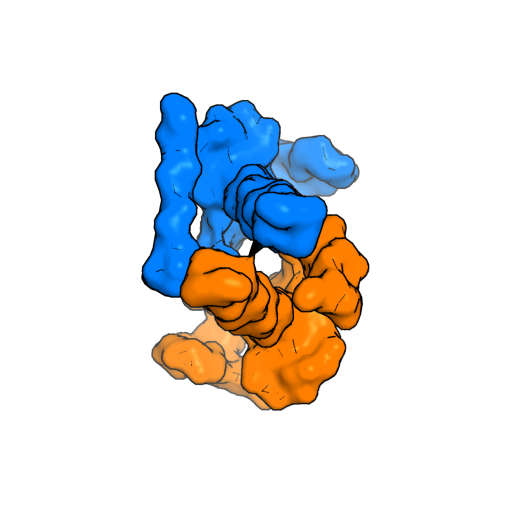 69 ? 5.288 -29.040 0.242 1.000 26.011 436 HIS A C 1
ATOM 606 O O . HIS A 1 69 ? 5.941 -28.983 1.285 1.000 31.567 436 HIS A O 1
ATOM 613 N N . THR A 1 70 ? 5.088 -30.170 -0.428 1.000 36.120 437 THR A N 1
ATOM 614 C CA . THR A 1 70 ? 5.439 -31.478 0.112 1.000 42.908 437 THR A CA 1
ATOM 615 C C . THR A 1 70 ? 6.112 -32.291 -0.990 1.000 43.642 437 THR A C 1
ATOM 616 O O . THR A 1 70 ? 5.801 -32.127 -2.168 1.000 48.651 437 THR A O 1
ATOM 620 N N . SER A 1 71 ? 7.046 -33.160 -0.587 1.000 49.037 438 SER A N 1
ATOM 621 C CA . SER A 1 71 ? 7.653 -34.117 -1.505 1.000 51.056 438 SER A CA 1
ATOM 622 C C . SER A 1 71 ? 6.638 -35.196 -1.897 1.000 52.985 438 SER A C 1
ATOM 623 O O . SER A 1 71 ? 6.822 -35.889 -2.900 1.000 58.060 438 SER A O 1
ATOM 626 N N . LEU A 1 72 ? 5.577 -35.346 -1.086 1.000 50.827 439 LEU A N 1
ATOM 627 C CA . LEU A 1 72 ? 4.396 -36.122 -1.454 1.000 51.046 439 LEU A CA 1
ATOM 628 C C . LEU A 1 72 ? 3.889 -35.722 -2.848 1.000 51.532 439 LEU A C 1
ATOM 629 O O . LEU A 1 72 ? 3.525 -36.590 -3.640 1.000 51.738 439 LEU A O 1
ATOM 634 N N . LEU A 1 73 ? 3.850 -34.404 -3.118 1.000 49.659 440 LEU A N 1
ATOM 635 C CA . LEU A 1 73 ? 3.404 -33.864 -4.394 1.000 45.184 440 LEU A CA 1
ATOM 636 C C . LEU A 1 73 ? 4.499 -33.997 -5.449 1.000 40.779 440 LEU A C 1
ATOM 637 O O . LEU A 1 73 ? 5.694 -33.842 -5.168 1.000 43.718 440 LEU A O 1
ATOM 642 N N . ASN A 1 74 ? 4.063 -34.265 -6.686 1.000 36.549 441 ASN A N 1
ATOM 643 C CA . ASN A 1 74 ? 4.860 -33.999 -7.871 1.000 31.162 441 ASN A CA 1
ATOM 644 C C . ASN A 1 74 ? 4.329 -32.700 -8.486 1.000 30.159 441 ASN A C 1
ATOM 645 O O . ASN A 1 74 ? 3.223 -32.669 -9.038 1.000 32.064 441 ASN A O 1
ATOM 650 N N . LEU A 1 75 ? 5.133 -31.635 -8.411 1.000 28.648 442 LEU A N 1
ATOM 651 C CA . LEU A 1 75 ? 4.652 -30.264 -8.609 1.000 28.364 442 LEU A CA 1
ATOM 652 C C . LEU A 1 75 ? 5.033 -29.725 -9.996 1.000 26.108 442 LEU A C 1
ATOM 653 O O . LEU A 1 75 ? 5.221 -28.526 -10.156 1.000 26.780 442 LEU A O 1
ATOM 658 N N . THR A 1 76 ? 5.044 -30.604 -11.001 1.000 25.529 443 THR A N 1
ATOM 659 C CA . THR A 1 76 ? 5.309 -30.240 -12.400 1.000 25.079 443 THR A CA 1
ATOM 660 C C . THR A 1 76 ? 4.478 -29.026 -12.824 1.000 25.061 443 THR A C 1
ATOM 661 O O . THR A 1 76 ? 3.254 -28.999 -12.648 1.000 27.967 443 THR A O 1
ATOM 665 N N . VAL A 1 77 ? 5.148 -28.102 -13.530 1.000 22.113 444 VAL A N 1
ATOM 666 C CA . VAL A 1 77 ? 4.489 -27.008 -14.227 1.000 23.405 444 VAL A CA 1
ATOM 667 C C . VAL A 1 77 ? 4.746 -27.160 -15.721 1.000 21.513 444 VAL A C 1
ATOM 668 O O . VAL A 1 77 ? 5.896 -27.137 -16.166 1.000 22.761 444 VAL A O 1
ATOM 672 N N . ILE A 1 78 ? 3.667 -27.336 -16.487 1.000 25.119 445 ILE A N 1
ATOM 673 C CA . ILE A 1 78 ? 3.797 -27.441 -17.930 1.000 25.927 445 ILE A CA 1
ATOM 674 C C . ILE A 1 78 ? 4.127 -26.052 -18.522 1.000 25.487 445 ILE A C 1
ATOM 675 O O . ILE A 1 78 ? 5.062 -26.002 -19.402 1.000 23.516 445 ILE A O 1
ATOM 681 N N . SER B 1 1 ? -8.367 -49.049 -7.183 1.000 55.804 368 SER B N 1
ATOM 682 C CA . SER B 1 1 ? -7.050 -49.370 -7.804 1.000 51.272 368 SER B CA 1
ATOM 683 C C . SER B 1 1 ? -5.924 -48.814 -6.945 1.000 49.098 368 SER B C 1
ATOM 684 O O . SER B 1 1 ? -6.166 -47.998 -6.048 1.000 49.438 368 SER B O 1
ATOM 687 N N . GLN B 1 2 ? -4.690 -49.211 -7.290 1.000 43.616 369 GLN B N 1
ATOM 688 C CA . GLN B 1 2 ? -3.526 -48.735 -6.576 1.000 40.113 369 GLN B CA 1
ATOM 689 C C . GLN B 1 2 ? -3.447 -47.218 -6.749 1.000 40.986 369 GLN B C 1
ATOM 690 O O . GLN B 1 2 ? -3.114 -46.537 -5.814 1.000 37.333 369 GLN B O 1
ATOM 696 N N . GLN B 1 3 ? -3.771 -46.709 -7.947 1.000 42.897 370 GLN B N 1
ATOM 697 C CA . GLN B 1 3 ? -3.680 -45.280 -8.239 1.000 43.184 370 GLN B CA 1
ATOM 698 C C . GLN B 1 3 ? -4.722 -44.482 -7.459 1.000 42.881 370 GLN B C 1
ATOM 699 O O . GLN B 1 3 ? -4.445 -43.380 -7.013 1.000 40.484 370 GLN B O 1
ATOM 705 N N . THR B 1 4 ? -5.936 -45.020 -7.354 1.000 39.847 371 THR B N 1
ATOM 706 C CA . THR B 1 4 ? -7.002 -44.357 -6.613 1.000 40.571 371 THR B CA 1
ATOM 707 C C . THR B 1 4 ? -6.612 -44.265 -5.133 1.000 41.676 371 THR B C 1
ATOM 708 O O . THR B 1 4 ? -6.804 -43.218 -4.499 1.000 42.531 371 THR B O 1
ATOM 712 N N . ARG B 1 5 ? -6.034 -45.364 -4.609 1.000 37.047 372 ARG B N 1
ATOM 713 C CA . ARG B 1 5 ? -5.561 -45.405 -3.232 1.000 34.770 372 ARG B CA 1
ATOM 714 C C . ARG B 1 5 ? -4.466 -44.349 -3.043 1.000 33.493 372 ARG B C 1
ATOM 715 O O . ARG B 1 5 ? -4.451 -43.653 -2.042 1.000 31.041 372 ARG B O 1
ATOM 723 N N . VAL B 1 6 ? -3.551 -44.262 -4.015 1.000 33.254 373 VAL B N 1
ATOM 724 C CA . VAL B 1 6 ? -2.445 -43.321 -4.013 1.000 34.812 373 VAL B CA 1
ATOM 725 C C . VAL B 1 6 ? -2.966 -41.889 -3.986 1.000 30.612 373 VAL B C 1
ATOM 726 O O . VAL B 1 6 ? -2.472 -41.084 -3.202 1.000 32.614 373 VAL B O 1
ATOM 730 N N . LEU B 1 7 ? -3.937 -41.570 -4.861 1.000 29.935 374 LEU B N 1
ATOM 731 C CA . LEU B 1 7 ? -4.501 -40.232 -4.907 1.000 27.243 374 LEU B CA 1
ATOM 732 C C . LEU B 1 7 ? -5.200 -39.913 -3.591 1.000 23.558 374 LEU B C 1
ATOM 733 O O . LEU B 1 7 ? -5.040 -38.819 -3.070 1.000 23.584 374 LEU B O 1
ATOM 738 N N . GLN B 1 8 ? -5.951 -40.866 -3.046 1.000 24.937 375 GLN B N 1
ATOM 739 C CA . GLN B 1 8 ? -6.640 -40.663 -1.783 1.000 24.756 375 GLN B CA 1
ATOM 740 C C . GLN B 1 8 ? -5.629 -40.338 -0.686 1.000 23.171 375 GLN B C 1
ATOM 741 O O . GLN B 1 8 ? -5.859 -39.433 0.121 1.000 23.329 375 GLN B O 1
ATOM 747 N N . GLU B 1 9 ? -4.510 -41.075 -0.655 1.000 23.632 376 GLU B N 1
ATOM 748 C CA A GLU B 1 9 ? -3.481 -40.884 0.365 0.480 24.466 376 GLU B CA 1
ATOM 749 C CA B GLU B 1 9 ? -3.517 -40.861 0.381 0.520 24.832 376 GLU B CA 1
ATOM 750 C C . GLU B 1 9 ? -2.878 -39.485 0.234 1.000 23.569 376 GLU B C 1
ATOM 751 O O . GLU B 1 9 ? -2.687 -38.783 1.240 1.000 22.903 376 GLU B O 1
ATOM 762 N N . LYS B 1 10 ? -2.562 -39.083 -1.011 1.000 23.061 377 LYS B N 1
ATOM 763 C CA . LYS B 1 10 ? -1.959 -37.781 -1.216 1.000 23.661 377 LYS B CA 1
ATOM 764 C C . LYS B 1 10 ? -2.913 -36.697 -0.751 1.000 21.060 377 LYS B C 1
ATOM 765 O O . LYS B 1 10 ? -2.511 -35.749 -0.080 1.000 21.984 377 LYS B O 1
ATOM 771 N N . LEU B 1 11 ? -4.181 -36.825 -1.139 1.000 19.802 378 LEU B N 1
ATOM 772 C CA . LEU B 1 11 ? -5.164 -35.787 -0.837 1.000 18.976 378 LEU B CA 1
ATOM 773 C C . LEU B 1 11 ? -5.456 -35.739 0.656 1.000 18.552 378 LEU B C 1
ATOM 774 O O . LEU B 1 11 ? -5.602 -34.666 1.211 1.000 18.181 378 LEU B O 1
ATOM 779 N N . ARG B 1 12 ? -5.518 -36.889 1.317 1.000 18.202 379 ARG B N 1
ATOM 780 C CA . ARG B 1 12 ? -5.755 -36.944 2.765 1.000 20.539 379 ARG B CA 1
ATOM 781 C C . ARG B 1 12 ? -4.624 -36.213 3.482 1.000 18.221 379 ARG B C 1
ATOM 782 O O . ARG B 1 12 ? -4.847 -35.454 4.437 1.000 18.584 379 ARG B O 1
ATOM 790 N N . LYS B 1 13 ? -3.393 -36.453 3.049 1.000 18.131 380 LYS B N 1
ATOM 791 C CA A LYS B 1 13 ? -2.235 -35.817 3.659 0.450 19.587 380 LYS B CA 1
ATOM 792 C CA B LYS B 1 13 ? -2.242 -35.814 3.658 0.550 19.571 380 LYS B CA 1
ATOM 793 C C . LYS B 1 13 ? -2.223 -34.313 3.370 1.000 17.952 380 LYS B C 1
ATOM 794 O O . LYS B 1 13 ? -1.830 -33.519 4.225 1.000 16.710 380 LYS B O 1
ATOM 805 N N . LEU B 1 14 ? -2.637 -33.926 2.162 1.000 16.876 381 LEU B N 1
ATOM 806 C CA . LEU B 1 14 ? -2.686 -32.500 1.836 1.000 16.339 381 LEU B CA 1
ATOM 807 C C . LEU B 1 14 ? -3.770 -31.777 2.635 1.000 15.283 381 LEU B C 1
ATOM 808 O O . LEU B 1 14 ? -3.576 -30.651 3.052 1.000 15.012 381 LEU B O 1
ATOM 813 N N . LYS B 1 15 ? -4.867 -32.452 2.906 1.000 14.902 382 LYS B N 1
ATOM 814 C CA . LYS B 1 15 ? -5.918 -31.892 3.735 1.000 15.618 382 LYS B CA 1
ATOM 815 C C . LYS B 1 15 ? -5.373 -31.645 5.129 1.000 13.375 382 LYS B C 1
ATOM 816 O O . LYS B 1 15 ? -5.569 -30.571 5.692 1.000 13.412 382 LYS B O 1
ATOM 822 N N . GLU B 1 16 ? -4.664 -32.642 5.698 1.000 14.339 383 GLU B N 1
ATOM 823 C CA . GLU B 1 16 ? -4.096 -32.461 7.026 1.000 14.833 383 GLU B CA 1
ATOM 824 C C . GLU B 1 16 ? -3.074 -31.317 7.015 1.000 14.446 383 GLU B C 1
ATOM 825 O O . GLU B 1 16 ? -3.007 -30.550 7.965 1.000 14.396 383 GLU B O 1
ATOM 831 N N . ALA B 1 17 ? -2.320 -31.189 5.916 1.000 12.896 384 ALA B N 1
ATOM 832 C CA . ALA B 1 17 ? -1.322 -30.145 5.796 1.000 13.941 384 ALA B CA 1
ATOM 833 C C . ALA B 1 17 ? -1.933 -28.748 5.774 1.000 12.312 384 ALA B C 1
ATOM 834 O O . ALA B 1 17 ? -1.235 -27.795 6.110 1.000 15.015 384 ALA B O 1
ATOM 836 N N . MET B 1 18 ? -3.211 -28.621 5.370 1.000 12.017 385 MET B N 1
ATOM 837 C CA . MET B 1 18 ? -3.884 -27.332 5.329 1.000 11.522 385 MET B CA 1
ATOM 838 C C . MET B 1 18 ? -4.524 -26.956 6.667 1.000 12.212 385 MET B C 1
ATOM 839 O O . MET B 1 18 ? -4.964 -25.805 6.818 1.000 12.257 385 MET B O 1
ATOM 844 N N . LEU B 1 19 ? -4.552 -27.919 7.619 1.000 12.902 386 LEU B N 1
ATOM 845 C CA . LEU B 1 19 ? -5.111 -27.685 8.937 1.000 12.586 386 LEU B CA 1
ATOM 846 C C . LEU B 1 19 ? -3.989 -27.454 9.940 1.000 11.986 386 LEU B C 1
ATOM 847 O O . LEU B 1 19 ? -2.896 -27.984 9.828 1.000 12.844 386 LEU B O 1
ATOM 852 N N . CYS B 1 20 ? -4.287 -26.662 10.970 1.000 12.167 387 CYS B N 1
ATOM 853 C CA . CYS B 1 20 ? -3.334 -26.335 12.014 1.000 12.549 387 CYS B CA 1
ATOM 854 C C . CYS B 1 20 ? -2.637 -27.594 12.508 1.000 12.949 387 CYS B C 1
ATOM 855 O O . CYS B 1 20 ? -3.289 -28.576 12.872 1.000 14.002 387 CYS B O 1
ATOM 858 N N . MET B 1 21 ? -1.303 -27.528 12.608 1.000 12.988 388 MET B N 1
ATOM 859 C CA . MET B 1 21 ? -0.528 -28.690 13.032 1.000 13.986 388 MET B CA 1
ATOM 860 C C . MET B 1 21 ? -0.679 -28.989 14.517 1.000 14.723 388 MET B C 1
ATOM 861 O O . MET B 1 21 ? -0.346 -30.097 14.926 1.000 17.797 388 MET B O 1
ATOM 866 N N . VAL B 1 22 ? -1.213 -28.044 15.292 1.000 13.923 389 VAL B N 1
ATOM 867 C CA . VAL B 1 22 ? -1.404 -28.227 16.716 1.000 15.015 389 VAL B CA 1
ATOM 868 C C . VAL B 1 22 ? -2.826 -28.736 16.994 1.000 16.636 389 VAL B C 1
ATOM 869 O O . VAL B 1 22 ? -3.010 -29.889 17.390 1.000 20.371 389 VAL B O 1
ATOM 873 N N . CYS B 1 23 ? -3.855 -27.931 16.706 1.000 15.349 390 CYS B N 1
ATOM 874 C CA . CYS B 1 23 ? -5.206 -28.307 17.083 1.000 16.281 390 CYS B CA 1
ATOM 875 C C . CYS B 1 23 ? -5.836 -29.263 16.055 1.000 16.318 390 CYS B C 1
ATOM 876 O O . CYS B 1 23 ? -6.834 -29.941 16.394 1.000 19.097 390 CYS B O 1
ATOM 879 N N . CYS B 1 24 ? -5.326 -29.283 14.818 1.000 16.160 391 CYS B N 1
ATOM 880 C CA . CYS B 1 24 ? -5.825 -30.154 13.759 1.000 18.357 391 CYS B CA 1
ATOM 881 C C . CYS B 1 24 ? -7.294 -29.911 13.435 1.000 20.202 391 CYS B C 1
ATOM 882 O O . CYS B 1 24 ? -7.927 -30.786 12.849 1.000 26.422 391 CYS B O 1
ATOM 885 N N . GLU B 1 25 ? -7.823 -28.732 13.734 1.000 21.268 392 GLU B N 1
ATOM 886 C CA A GLU B 1 25 ? -9.246 -28.488 13.574 0.580 22.600 392 GLU B CA 1
ATOM 887 C CA B GLU B 1 25 ? -9.247 -28.508 13.545 0.420 22.905 392 GLU B CA 1
ATOM 888 C C . GLU B 1 25 ? -9.486 -27.381 12.549 1.000 23.426 392 GLU B C 1
ATOM 889 O O . GLU B 1 25 ? -10.357 -27.512 11.697 1.000 29.327 392 GLU B O 1
ATOM 900 N N . GLU B 1 26 ? -8.677 -26.324 12.620 1.000 16.165 393 GLU B N 1
ATOM 901 C CA . GLU B 1 26 ? -8.925 -25.064 11.936 1.000 15.662 393 GLU B CA 1
ATOM 902 C C . GLU B 1 26 ? -7.943 -24.992 10.769 1.000 13.249 393 GLU B C 1
ATOM 903 O O . GLU B 1 26 ? -6.799 -25.406 10.904 1.000 13.073 393 GLU B O 1
ATOM 909 N N . GLU B 1 27 ? -8.382 -24.396 9.656 1.000 11.988 394 GLU B N 1
ATOM 910 C CA . GLU B 1 27 ? -7.488 -24.104 8.535 1.000 10.738 394 GLU B CA 1
ATOM 911 C C . GLU B 1 27 ? -6.341 -23.215 9.034 1.000 10.575 394 GLU B C 1
ATOM 912 O O . GLU B 1 27 ? -6.541 -22.262 9.772 1.000 10.967 394 GLU B O 1
ATOM 918 N N . ILE B 1 28 ? -5.141 -23.474 8.536 1.000 10.075 395 ILE B N 1
ATOM 919 C CA . ILE B 1 28 ? -4.004 -22.600 8.805 1.000 9.846 395 ILE B CA 1
ATOM 920 C C . ILE B 1 28 ? -4.315 -21.210 8.262 1.000 9.851 395 ILE B C 1
ATOM 921 O O . ILE B 1 28 ? -4.765 -21.065 7.119 1.000 10.462 395 ILE B O 1
ATOM 926 N N . ASN B 1 29 ? -4.049 -20.200 9.082 1.000 9.106 396 ASN B N 1
ATOM 927 C CA . ASN B 1 29 ? -4.317 -18.844 8.693 1.000 9.493 396 ASN B CA 1
ATOM 928 C C . ASN B 1 29 ? -3.350 -17.900 9.366 1.000 9.006 396 ASN B C 1
ATOM 929 O O . ASN B 1 29 ? -3.680 -16.739 9.614 1.000 9.817 396 ASN B O 1
ATOM 934 N N . SER B 1 30 ? -2.114 -18.345 9.611 1.000 9.304 397 SER B N 1
ATOM 935 C CA . SER B 1 30 ? -1.118 -17.495 10.236 1.000 9.338 397 SER B CA 1
ATOM 936 C C . SER B 1 30 ? 0.268 -17.921 9.789 1.000 9.254 397 SER B C 1
ATOM 937 O O . SER B 1 30 ? 0.486 -19.084 9.525 1.000 10.004 397 SER B O 1
ATOM 940 N N . THR B 1 31 ? 1.186 -16.956 9.807 1.000 9.317 398 THR B N 1
ATOM 941 C CA A THR B 1 31 ? 2.595 -17.246 9.595 0.450 9.506 398 THR B CA 1
ATOM 942 C CA B THR B 1 31 ? 2.595 -17.147 9.535 0.550 9.580 398 THR B CA 1
ATOM 943 C C . THR B 1 31 ? 3.403 -16.638 10.721 1.000 9.506 398 THR B C 1
ATOM 944 O O . THR B 1 31 ? 3.163 -15.533 11.192 1.000 10.280 398 THR B O 1
ATOM 951 N N . PHE B 1 32 ? 4.387 -17.420 11.178 1.000 9.912 399 PHE B N 1
ATOM 952 C CA . PHE B 1 32 ? 5.311 -16.959 12.188 1.000 10.762 399 PHE B CA 1
ATOM 953 C C . PHE B 1 32 ? 6.334 -16.066 11.509 1.000 11.209 399 PHE B C 1
ATOM 954 O O . PHE B 1 32 ? 6.908 -16.434 10.482 1.000 12.275 399 PHE B O 1
ATOM 962 N N . CYS B 1 33 ? 6.568 -14.891 12.095 1.000 11.399 400 CYS B N 1
ATOM 963 C CA . CYS B 1 33 ? 7.514 -13.932 11.561 1.000 12.015 400 CYS B CA 1
ATOM 964 C C . CYS B 1 33 ? 8.652 -13.791 12.565 1.000 12.228 400 CYS B C 1
ATOM 965 O O . CYS B 1 33 ? 8.389 -13.649 13.774 1.000 12.825 400 CYS B O 1
ATOM 968 N N . PRO B 1 34 ? 9.930 -13.812 12.151 1.000 13.462 401 PRO B N 1
ATOM 969 C CA . PRO B 1 34 ? 10.365 -13.680 10.764 1.000 13.552 401 PRO B CA 1
ATOM 970 C C . PRO B 1 34 ? 10.484 -14.964 9.951 1.000 12.444 401 PRO B C 1
ATOM 971 O O . PRO B 1 34 ? 10.717 -14.863 8.758 1.000 12.644 401 PRO B O 1
ATOM 975 N N . CYS B 1 35 ? 10.426 -16.161 10.571 1.000 12.057 402 CYS B N 1
ATOM 976 C CA . CYS B 1 35 ? 10.874 -17.357 9.856 1.000 12.073 402 CYS B CA 1
ATOM 977 C C . CYS B 1 35 ? 10.021 -17.733 8.632 1.000 11.386 402 CYS B C 1
ATOM 978 O O . CYS B 1 35 ? 10.556 -18.266 7.639 1.000 12.546 402 CYS B O 1
ATOM 981 N N . GLY B 1 36 ? 8.727 -17.463 8.683 1.000 10.851 403 GLY B N 1
ATOM 982 C CA . GLY B 1 36 ? 7.846 -17.703 7.545 1.000 11.030 403 GLY B CA 1
ATOM 983 C C . GLY B 1 36 ? 7.124 -19.046 7.576 1.000 9.775 403 GLY B C 1
ATOM 984 O O . GLY B 1 36 ? 6.371 -19.346 6.652 1.000 10.170 403 GLY B O 1
ATOM 985 N N . HIS B 1 37 ? 7.332 -19.873 8.593 1.000 10.188 404 HIS B N 1
ATOM 986 C CA . HIS B 1 37 ? 6.565 -21.122 8.651 1.000 10.614 404 HIS B CA 1
ATOM 987 C C . HIS B 1 37 ? 5.104 -20.802 8.914 1.000 9.983 404 HIS B C 1
ATOM 988 O O . HIS B 1 37 ? 4.763 -19.919 9.700 1.000 10.493 404 HIS B O 1
ATOM 995 N N . THR B 1 38 ? 4.257 -21.509 8.182 1.000 9.830 405 THR B N 1
ATOM 996 C CA . THR B 1 38 ? 2.838 -21.226 8.048 1.000 9.835 405 THR B CA 1
ATOM 997 C C . THR B 1 38 ? 2.087 -22.527 8.294 1.000 10.201 405 THR B C 1
ATOM 998 O O . THR B 1 38 ? 1.705 -23.247 7.365 1.000 10.988 405 THR B O 1
ATOM 1002 N N . VAL B 1 39 ? 1.905 -22.821 9.584 1.000 10.056 406 VAL B N 1
ATOM 1003 C CA . VAL B 1 39 ? 1.536 -24.161 10.014 1.000 10.270 406 VAL B CA 1
ATOM 1004 C C . VAL B 1 39 ? 0.463 -24.182 11.107 1.000 10.420 406 VAL B C 1
ATOM 1005 O O . VAL B 1 39 ? 0.028 -25.273 11.462 1.000 11.330 406 VAL B O 1
ATOM 1009 N N . CYS B 1 40 ? 0.026 -23.023 11.610 1.000 9.922 407 CYS B N 1
ATOM 1010 C CA . CYS B 1 40 ? -0.946 -22.950 12.685 1.000 10.396 407 CYS B CA 1
ATOM 1011 C C . CYS B 1 40 ? -2.093 -22.006 12.360 1.000 10.670 407 CYS B C 1
ATOM 1012 O O . CYS B 1 40 ? -1.980 -21.083 11.559 1.000 10.604 407 CYS B O 1
ATOM 1015 N N . CYS B 1 41 ? -3.214 -22.243 13.052 1.000 10.591 408 CYS B N 1
ATOM 1016 C CA . CYS B 1 41 ? -4.255 -21.237 13.157 1.000 10.809 408 CYS B CA 1
ATOM 1017 C C . CYS B 1 41 ? -3.770 -20.117 14.078 1.000 10.712 408 CYS B C 1
ATOM 1018 O O . CYS B 1 41 ? -2.832 -20.271 14.872 1.000 10.764 408 CYS B O 1
ATOM 1021 N N . GLU B 1 42 ? -4.375 -18.932 13.958 1.000 11.672 409 GLU B N 1
ATOM 1022 C CA . GLU B 1 42 ? -3.958 -17.790 14.770 1.000 12.528 409 GLU B CA 1
ATOM 1023 C C . GLU B 1 42 ? -4.035 -18.088 16.257 1.000 12.794 409 GLU B C 1
ATOM 1024 O O . GLU B 1 42 ? -3.197 -17.624 17.012 1.000 13.133 409 GLU B O 1
ATOM 1030 N N . SER B 1 43 ? -5.075 -18.830 16.672 1.000 13.112 410 SER B N 1
ATOM 1031 C CA . SER B 1 43 ? -5.290 -19.103 18.078 1.000 14.331 410 SER B CA 1
ATOM 1032 C C . SER B 1 43 ? -4.134 -19.913 18.672 1.000 13.802 410 SER B C 1
ATOM 1033 O O . SER B 1 43 ? -3.625 -19.594 19.738 1.000 16.418 410 SER B O 1
ATOM 1036 N N . CYS B 1 44 ? -3.698 -20.957 17.959 1.000 13.299 411 CYS B N 1
ATOM 1037 C CA . CYS B 1 44 ? -2.598 -21.767 18.410 1.000 12.528 411 CYS B CA 1
ATOM 1038 C C . CYS B 1 44 ? -1.281 -21.000 18.272 1.000 12.301 411 CYS B C 1
ATOM 1039 O O . CYS B 1 44 ? -0.387 -21.102 19.123 1.000 14.781 411 CYS B O 1
ATOM 1042 N N . ALA B 1 45 ? -1.144 -20.244 17.181 1.000 11.807 412 ALA B N 1
ATOM 1043 C CA . ALA B 1 45 ? 0.099 -19.532 16.927 1.000 12.973 412 ALA B CA 1
ATOM 1044 C C . ALA B 1 45 ? 0.376 -18.501 18.016 1.000 13.757 412 ALA B C 1
ATOM 1045 O O . ALA B 1 45 ? 1.542 -18.265 18.361 1.000 15.378 412 ALA B O 1
ATOM 1047 N N . ALA B 1 46 ? -0.688 -17.897 18.547 1.000 15.841 413 ALA B N 1
ATOM 1048 C CA . ALA B 1 46 ? -0.574 -16.838 19.534 1.000 17.713 413 ALA B CA 1
ATOM 1049 C C . ALA B 1 46 ? 0.084 -17.331 20.815 1.000 18.294 413 ALA B C 1
ATOM 1050 O O . ALA B 1 46 ? 0.595 -16.521 21.577 1.000 22.011 413 ALA B O 1
ATOM 1052 N N . GLN B 1 47 ? 0.032 -18.638 21.072 1.000 19.697 414 GLN B N 1
ATOM 1053 C CA . GLN B 1 47 ? 0.507 -19.188 22.314 1.000 20.102 414 GLN B CA 1
ATOM 1054 C C . GLN B 1 47 ? 1.928 -19.732 22.232 1.000 19.952 414 GLN B C 1
ATOM 1055 O O . GLN B 1 47 ? 2.395 -20.342 23.199 1.000 23.977 414 GLN B O 1
ATOM 1061 N N . LEU B 1 48 ? 2.609 -19.516 21.100 1.000 19.197 415 LEU B N 1
ATOM 1062 C CA . LEU B 1 48 ? 3.912 -20.110 20.861 1.000 18.505 415 LEU B CA 1
ATOM 1063 C C . LEU B 1 48 ? 4.984 -19.024 20.825 1.000 20.173 415 LEU B C 1
ATOM 1064 O O . LEU B 1 48 ? 5.010 -18.183 19.941 1.000 20.874 415 LEU B O 1
ATOM 1069 N N . GLN B 1 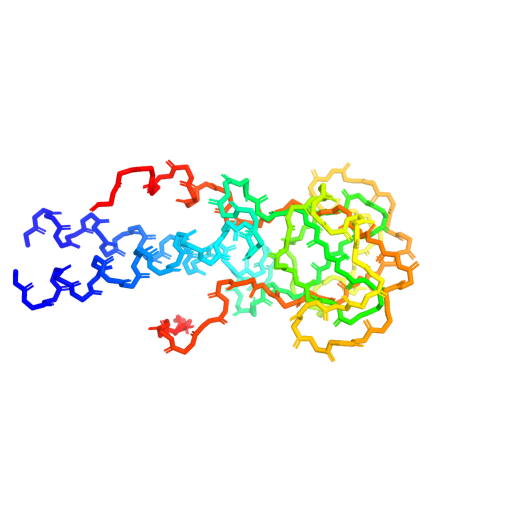49 ? 5.928 -19.113 21.759 1.000 20.352 416 GLN B N 1
ATOM 1070 C CA . GLN B 1 49 ? 7.060 -18.189 21.817 1.000 22.089 416 GLN B CA 1
ATOM 1071 C C . GLN B 1 49 ? 8.083 -18.496 20.721 1.000 19.526 416 GLN B C 1
ATOM 1072 O O . GLN B 1 49 ? 8.812 -17.603 20.313 1.000 19.581 416 GLN B O 1
ATOM 1078 N N . SER B 1 50 ? 8.173 -19.775 20.314 1.000 19.110 417 SER B N 1
ATOM 1079 C CA A SER B 1 50 ? 9.088 -20.192 19.273 0.520 18.010 417 SER B CA 1
ATOM 1080 C CA B SER B 1 50 ? 9.111 -20.260 19.308 0.480 18.086 417 SER B CA 1
ATOM 1081 C C . SER B 1 50 ? 8.331 -21.030 18.242 1.000 16.894 417 SER B C 1
ATOM 1082 O O . SER B 1 50 ? 7.325 -21.674 18.548 1.000 16.557 417 SER B O 1
ATOM 1087 N N . CYS B 1 51 ? 8.812 -20.983 17.005 1.000 15.778 418 CYS B N 1
ATOM 1088 C CA . CYS B 1 51 ? 8.167 -21.678 15.902 1.000 15.218 418 CYS B CA 1
ATOM 1089 C C . CYS B 1 51 ? 8.141 -23.172 16.164 1.000 15.523 418 CYS B C 1
ATOM 1090 O O . CYS B 1 51 ? 9.172 -23.736 16.497 1.000 16.892 418 CYS B O 1
ATOM 1093 N N . PRO B 1 52 ? 6.982 -23.857 16.012 1.000 15.212 419 PRO B N 1
ATOM 1094 C CA . PRO B 1 52 ? 6.908 -25.278 16.281 1.000 16.115 419 PRO B CA 1
ATOM 1095 C C . PRO B 1 52 ? 7.639 -26.117 15.238 1.000 18.055 419 PRO B C 1
ATOM 1096 O O . PRO B 1 52 ? 7.766 -27.316 15.427 1.000 20.481 419 PRO B O 1
ATOM 1100 N N . VAL B 1 53 ? 8.034 -25.496 14.106 1.000 16.265 420 VAL B N 1
ATOM 1101 C CA . VAL B 1 53 ? 8.769 -26.178 13.045 1.000 16.152 420 VAL B CA 1
ATOM 1102 C C . VAL B 1 53 ? 10.273 -26.031 13.275 1.000 17.610 420 VAL B C 1
ATOM 1103 O O . VAL B 1 53 ? 10.979 -27.019 13.418 1.000 22.092 420 VAL B O 1
ATOM 1107 N N . CYS B 1 54 ? 10.737 -24.782 13.373 1.000 17.436 421 CYS B N 1
ATOM 1108 C CA . CYS B 1 54 ? 12.172 -24.489 13.304 1.000 17.249 421 CYS B CA 1
ATOM 1109 C C . CYS B 1 54 ? 12.716 -23.901 14.620 1.000 15.518 421 CYS B C 1
ATOM 1110 O O . CYS B 1 54 ? 13.903 -23.683 14.729 1.000 18.873 421 CYS B O 1
ATOM 1113 N N . ARG B 1 55 ? 11.834 -23.633 15.589 1.000 17.499 422 ARG B N 1
ATOM 1114 C CA A ARG B 1 55 ? 12.208 -23.154 16.921 0.520 18.710 422 ARG B CA 1
ATOM 1115 C CA B ARG B 1 55 ? 12.225 -23.165 16.920 0.480 18.473 422 ARG B CA 1
ATOM 1116 C C . ARG B 1 55 ? 12.814 -21.737 16.895 1.000 19.908 422 ARG B C 1
ATOM 1117 O O . ARG B 1 55 ? 13.297 -21.266 17.920 1.000 20.924 422 ARG B O 1
ATOM 1132 N N . SER B 1 56 ? 12.677 -20.991 15.771 1.000 17.813 423 SER B N 1
ATOM 1133 C CA A SER B 1 56 ? 12.989 -19.565 15.752 0.680 18.279 423 SER B CA 1
ATOM 1134 C CA B SER B 1 56 ? 12.981 -19.561 15.733 0.320 18.313 423 SER B CA 1
ATOM 1135 C C . SER B 1 56 ? 12.071 -18.811 16.700 1.000 18.118 423 SER B C 1
ATOM 1136 O O . SER B 1 56 ? 10.885 -19.086 16.767 1.000 18.197 423 SER B O 1
ATOM 1141 N N . ARG B 1 57 ? 12.616 -17.790 17.379 1.000 18.305 424 ARG B N 1
ATOM 1142 C CA . ARG B 1 57 ? 11.791 -16.883 18.157 1.000 18.679 424 ARG B CA 1
ATOM 1143 C C . ARG B 1 57 ? 10.722 -16.275 17.260 1.000 17.234 424 ARG B C 1
ATOM 1144 O O . ARG B 1 57 ? 10.984 -15.897 16.114 1.000 18.686 424 ARG B O 1
ATOM 1152 N N . VAL B 1 58 ? 9.519 -16.185 17.814 1.000 16.705 425 VAL B N 1
ATOM 1153 C CA . VAL B 1 58 ? 8.422 -15.532 17.108 1.000 16.412 425 VAL B CA 1
ATOM 1154 C C . VAL B 1 58 ? 8.396 -14.065 17.523 1.000 16.105 425 VAL B C 1
ATOM 1155 O O . VAL B 1 58 ? 8.076 -13.755 18.656 1.000 17.584 425 VAL B O 1
ATOM 1159 N N . GLU B 1 59 ? 8.710 -13.178 16.574 1.000 15.649 426 GLU B N 1
ATOM 1160 C CA . GLU B 1 59 ? 8.610 -11.748 16.787 1.000 15.299 426 GLU B CA 1
ATOM 1161 C C . GLU B 1 59 ? 7.170 -11.286 16.632 1.000 14.478 426 GLU B C 1
ATOM 1162 O O . GLU B 1 59 ? 6.751 -10.371 17.327 1.000 16.499 426 GLU B O 1
ATOM 1168 N N . HIS B 1 60 ? 6.427 -11.878 15.698 1.000 13.667 427 HIS B N 1
ATOM 1169 C CA A HIS B 1 60 ? 5.082 -11.451 15.342 0.740 12.533 427 HIS B CA 1
ATOM 1170 C CA B HIS B 1 60 ? 5.007 -11.614 15.605 0.260 12.912 427 HIS B CA 1
ATOM 1171 C C . HIS B 1 60 ? 4.380 -12.620 14.664 1.000 12.157 427 HIS B C 1
ATOM 1172 O O . HIS B 1 60 ? 5.052 -13.336 13.947 1.000 12.852 427 HIS B O 1
ATOM 1185 N N . VAL B 1 61 ? 3.061 -12.702 14.780 1.000 11.383 428 VAL B N 1
ATOM 1186 C CA . VAL B 1 61 ? 2.277 -13.612 13.963 1.000 10.385 428 VAL B CA 1
ATOM 1187 C C . VAL B 1 61 ? 1.482 -12.784 12.949 1.000 10.893 428 VAL B C 1
ATOM 1188 O O . VAL B 1 61 ? 0.822 -11.830 13.335 1.000 13.720 428 VAL B O 1
ATOM 1192 N N . GLN B 1 62 ? 1.622 -13.080 11.651 1.000 9.762 429 GLN B N 1
ATOM 1193 C CA . GLN B 1 62 ? 0.893 -12.400 10.596 1.000 9.193 429 GLN B CA 1
ATOM 1194 C C . GLN B 1 62 ? -0.287 -13.254 10.147 1.000 9.233 429 GLN B C 1
ATOM 1195 O O . GLN B 1 62 ? -0.109 -14.438 9.829 1.000 9.385 429 GLN B O 1
ATOM 1201 N N . HIS B 1 63 ? -1.479 -12.684 10.160 1.000 9.230 430 HIS B N 1
ATOM 1202 C CA . HIS B 1 63 ? -2.637 -13.346 9.608 1.000 9.272 430 HIS B CA 1
ATOM 1203 C C . HIS B 1 63 ? -2.448 -13.565 8.113 1.000 9.591 430 HIS B C 1
ATOM 1204 O O . HIS B 1 63 ? -2.052 -12.641 7.394 1.000 11.259 430 HIS B O 1
ATOM 1211 N N . VAL B 1 64 ? -2.782 -14.770 7.639 1.000 9.472 431 VAL B N 1
ATOM 1212 C CA . VAL B 1 64 ? -2.698 -15.051 6.229 1.000 10.709 431 VAL B CA 1
ATOM 1213 C C . VAL B 1 64 ? -3.924 -15.765 5.735 1.000 10.038 431 VAL B C 1
ATOM 1214 O O . VAL B 1 64 ? -4.512 -16.582 6.428 1.000 10.364 431 VAL B O 1
ATOM 1218 N N . TYR B 1 65 ? -4.294 -15.411 4.512 1.000 8.888 432 TYR B N 1
ATOM 1219 C CA . TYR B 1 65 ? -5.349 -16.058 3.764 1.000 9.714 432 TYR B CA 1
ATOM 1220 C C . TYR B 1 65 ? -4.715 -17.033 2.779 1.000 10.420 432 TYR B C 1
ATOM 1221 O O . TYR B 1 65 ? -4.127 -16.629 1.782 1.000 10.922 432 TYR B O 1
ATOM 1230 N N . LEU B 1 66 ? -4.729 -18.328 3.097 1.000 10.391 433 LEU B N 1
ATOM 1231 C CA . LEU B 1 66 ? -4.038 -19.279 2.218 1.000 10.925 433 LEU B CA 1
ATOM 1232 C C . LEU B 1 66 ? -4.716 -19.332 0.861 1.000 10.522 433 LEU B C 1
ATOM 1233 O O . LEU B 1 66 ? -5.939 -19.318 0.740 1.000 11.472 433 LEU B O 1
ATOM 1238 N N . PRO B 1 67 ? -3.925 -19.506 -0.205 1.000 10.780 434 PRO B N 1
ATOM 1239 C CA . PRO B 1 67 ? -4.485 -19.543 -1.545 1.000 11.670 434 PRO B CA 1
ATOM 1240 C C . PRO B 1 67 ? -5.218 -20.853 -1.871 1.000 11.133 434 PRO B C 1
ATOM 1241 O O . PRO B 1 67 ? -5.871 -20.966 -2.895 1.000 12.704 434 PRO B O 1
ATOM 1245 N N . THR B 1 68 ? -5.125 -21.827 -0.964 1.000 11.075 435 THR B N 1
ATOM 1246 C CA . THR B 1 68 ? -5.658 -23.168 -1.136 1.000 10.757 435 THR B CA 1
ATOM 1247 C C . THR B 1 68 ? -7.015 -23.349 -0.438 1.000 10.828 435 THR B C 1
ATOM 1248 O O . THR B 1 68 ? -7.482 -24.488 -0.288 1.000 11.207 435 THR B O 1
ATOM 1252 N N . HIS B 1 69 ? -7.665 -22.267 -0.038 1.000 11.114 436 HIS B N 1
ATOM 1253 C CA . HIS B 1 69 ? -8.947 -22.383 0.634 1.000 10.975 436 HIS B CA 1
ATOM 1254 C C . HIS B 1 69 ? -9.972 -23.185 -0.172 1.000 11.238 436 HIS B C 1
ATOM 1255 O O . HIS B 1 69 ? -10.681 -24.037 0.379 1.000 12.149 436 HIS B O 1
ATOM 1262 N N . THR B 1 70 ? -10.131 -22.872 -1.468 1.000 11.920 437 THR B N 1
ATOM 1263 C CA . THR B 1 70 ? -11.130 -23.563 -2.293 1.000 12.167 437 THR B CA 1
ATOM 1264 C C . THR B 1 70 ? -10.858 -25.070 -2.276 1.000 12.602 437 THR B C 1
ATOM 1265 O O . THR B 1 70 ? -11.785 -25.876 -2.219 1.000 13.552 437 THR B O 1
ATOM 1269 N N . SER B 1 71 ? -9.578 -25.448 -2.332 1.000 12.151 438 SER B N 1
ATOM 1270 C CA . SER B 1 71 ? -9.229 -26.863 -2.346 1.000 12.999 438 SER B CA 1
ATOM 1271 C C . SER B 1 71 ? -9.646 -27.503 -1.021 1.000 12.317 438 SER B C 1
ATOM 1272 O O . SER B 1 71 ? -10.202 -28.595 -1.023 1.000 14.286 438 SER B O 1
ATOM 1275 N N . LEU B 1 72 ? -9.409 -26.825 0.101 1.000 12.504 439 LEU B N 1
ATOM 1276 C CA . LEU B 1 72 ? -9.827 -27.370 1.382 1.000 13.438 439 LEU B CA 1
ATOM 1277 C C . LEU B 1 72 ? -11.354 -27.573 1.429 1.000 13.804 439 LEU B C 1
ATOM 1278 O O . LEU B 1 72 ? -11.838 -28.622 1.885 1.000 14.818 439 LEU B O 1
ATOM 1283 N N . LEU B 1 73 ? -12.110 -26.609 0.901 1.000 13.796 440 LEU B N 1
ATOM 1284 C CA . LEU B 1 73 ? -13.575 -26.738 0.857 1.000 15.860 440 LEU B CA 1
ATOM 1285 C C . LEU B 1 73 ? -13.964 -27.992 0.084 1.000 18.078 440 LEU B C 1
ATOM 1286 O O . LEU B 1 73 ? -14.943 -28.667 0.439 1.000 22.418 440 LEU B O 1
ATOM 1291 N N . ASN B 1 74 ? -13.251 -28.279 -1.007 1.000 17.018 441 ASN B N 1
ATOM 1292 C CA . ASN B 1 74 ? -13.611 -29.394 -1.881 1.000 20.910 441 ASN B CA 1
ATOM 1293 C C . ASN B 1 74 ? -12.970 -30.716 -1.444 1.000 20.547 441 ASN B C 1
ATOM 1294 O O . ASN B 1 74 ? -13.071 -31.698 -2.178 1.000 23.579 441 ASN B O 1
ATOM 1299 N N . LEU B 1 75 ? -12.330 -30.754 -0.265 1.000 20.213 442 LEU B N 1
ATOM 1300 C CA . LEU B 1 75 ? -11.799 -31.985 0.306 1.000 21.739 442 LEU B CA 1
ATOM 1301 C C . LEU B 1 75 ? -12.533 -32.366 1.588 1.000 26.022 442 LEU B C 1
ATOM 1302 O O . LEU B 1 75 ? -12.039 -33.191 2.350 1.000 26.479 442 LEU B O 1
ATOM 1307 N N . THR B 1 76 ? -13.679 -31.754 1.858 1.000 31.541 443 THR B N 1
ATOM 1308 C CA . THR B 1 76 ? -14.447 -32.121 3.034 1.000 38.531 443 THR B CA 1
ATOM 1309 C C . THR B 1 76 ? -14.803 -33.610 2.916 1.000 45.274 443 THR B C 1
ATOM 1310 O O . THR B 1 76 ? -14.686 -34.355 3.896 1.000 46.300 443 THR B O 1
ATOM 1314 N N . VAL B 1 77 ? -15.091 -34.060 1.675 1.000 49.740 444 VAL B N 1
ATOM 1315 C CA . VAL B 1 77 ? -15.113 -35.475 1.321 1.000 58.973 444 VAL B CA 1
ATOM 1316 C C . VAL B 1 77 ? -14.051 -35.738 0.251 1.000 61.560 444 VAL B C 1
ATOM 1317 O O . VAL B 1 77 ? -14.020 -35.054 -0.772 1.000 69.066 444 VAL B O 1
ATOM 1321 N N . ILE B 1 78 ? -13.203 -36.762 0.472 1.000 61.986 445 ILE B N 1
ATOM 1322 C CA . ILE B 1 78 ? -12.143 -37.119 -0.474 1.000 64.147 445 ILE B CA 1
ATOM 1323 C C . ILE B 1 78 ? -12.594 -38.334 -1.330 1.000 71.735 445 ILE B C 1
ATOM 1324 O O . ILE B 1 78 ? -12.155 -39.506 -1.051 1.000 74.269 445 ILE B O 1
#

B-factor: mean 20.57, std 11.96, range [8.21, 102.99]

Foldseek 3Di:
DVVVVVVVVVLVVVLQQQAAPPPSADGFFKAFPPVGDGRHDPVVVVVDQADPVPRHGRPDIDTHDPPPPDPVDDNDDD/DVVVVVVVVVLVVVLQQQAAPPPSPHGFFKAFPPVGDGHHHPVVVVPDQADPPPRHGGPDIGTHDDPCVVVNVVVVPD

Organism: Homo sapiens (NCBI:txid9606)

Secondary structure (DSSP, 8-state):
-HHHHHHHHHHHHHHHHTB-TTTSSSBP-EEEETT-B--B-HHHHTT-SB-TTT--B--EEEE-B-TT--TTS-----/-HHHHHHHHHHHHHHHHHB-TTTSSSB--EEEETT-B--B-HHHHTT-SB-TTT--B-SEEEE-B-TTHHHHHTTS--

InterPro domains:
  IPR000299 FERM domain [PS50057] (1-279)
  IPR000798 Ezrin/radixin/moesin-like [PR00661] (14-33)
  IPR000798 Ezrin/radixin/moesin-like [PR00661] (65-84)
  IPR000798 Ezrin/radixin/moesin-like [PR00661] (107-128)
  IPR000798 Ezrin/radixin/moesin-like [PR00661] (193-213)
  IPR001841 Zinc finger, RING-type [PS50089] (387-422)
  IPR011993 PH-like domain superfamily [G3DSA:2.30.29.30] (185-278)
  IPR013083 Zinc finger, RING/FYVE/PHD-type [G3DSA:3.30.40.10] (367-445)
  IPR014352 FERM/acyl-CoA-binding protein superfamily [G3DSA:1.20.80.10] (80-182)
  IPR018979 FERM, N-terminal [PF09379] (5-67)
  IPR018980 FERM, C-terminal PH-like domain [PF09380] (194-278)
  IPR018980 FERM, C-terminal PH-like domain [SM01196] (194-283)
  IPR019748 FERM central domain [PF00373] (84-190)
  IPR019748 FERM central domain [cd14473] (92-180)
  IPR019749 Band 4.1 domain [PR00935] (34-46)
  IPR019749 Band 4.1 domain [PR00935] (98-111)
  IPR019749 Band 4.1 domain [PR00935] (111-131)
  IPR019749 Band 4.1 domain [PR00935] (170-186)
  IPR019749 Band 4.1 domain [SM00295] (1-190)
  IPR029071 Ubiquitin-like domain superfamily [SSF54236] (1-83)

GO terms:
  GO:0061630 ubiquitin protein ligase activity (F, IDA)
  GO:0005829 cytosol (C, TAS)
  GO:0005515 protein binding (F, IPI)
  GO:0004842 ubiquitin-protein transferase activity (F, IDA)
  GO:0008092 cytoskeletal protein binding (F, IDA)
  GO:0016567 protein ubiquitination (P, IDA)
  GO:0010977 negative regulation of neuron projection development (P, IMP)
  GO:0007399 nervous system development (P, IMP)